Protein AF-A0A7W9YCU6-F1 (afdb_monomer_lite)

Structure (mmCIF, N/CA/C/O backbone):
data_AF-A0A7W9YCU6-F1
#
_entry.id   AF-A0A7W9YCU6-F1
#
loop_
_atom_site.group_PDB
_atom_site.id
_atom_site.type_symbol
_atom_site.label_atom_id
_atom_site.label_alt_id
_atom_site.label_comp_id
_atom_site.label_asym_id
_atom_site.label_entity_id
_atom_site.label_seq_id
_atom_site.pdbx_PDB_ins_code
_atom_site.Cartn_x
_atom_site.Cartn_y
_atom_site.Cartn_z
_atom_site.occupancy
_atom_site.B_iso_or_equiv
_atom_site.auth_seq_id
_atom_site.auth_comp_id
_atom_site.auth_asym_id
_atom_site.auth_atom_id
_atom_site.pdbx_PDB_model_num
ATOM 1 N N . MET A 1 1 ? 5.433 15.020 15.475 1.00 59.56 1 MET A N 1
ATOM 2 C CA . MET A 1 1 ? 5.323 15.387 14.049 1.00 59.56 1 MET A CA 1
ATOM 3 C C . MET A 1 1 ? 5.919 14.290 13.169 1.00 59.56 1 MET A C 1
ATOM 5 O O . MET A 1 1 ? 5.243 13.821 12.269 1.00 59.56 1 MET A O 1
ATOM 9 N N . ASP A 1 2 ? 7.105 13.776 13.504 1.00 76.38 2 ASP A N 1
ATOM 10 C CA . ASP A 1 2 ? 7.833 12.789 12.681 1.00 76.38 2 ASP A CA 1
ATOM 11 C C . ASP A 1 2 ? 7.147 11.425 12.513 1.00 76.38 2 ASP A C 1
ATOM 13 O O . ASP A 1 2 ? 7.324 10.766 11.490 1.00 76.38 2 ASP A O 1
ATOM 17 N N . PHE A 1 3 ? 6.337 10.997 13.487 1.00 80.75 3 PHE A N 1
ATOM 18 C CA . PHE A 1 3 ? 5.685 9.685 13.445 1.00 80.75 3 PHE A CA 1
ATOM 19 C C . PHE A 1 3 ? 4.629 9.572 12.334 1.00 80.75 3 PHE A C 1
ATOM 21 O O . PHE A 1 3 ? 4.547 8.543 11.671 1.00 80.75 3 PHE A O 1
ATOM 28 N N . GLU A 1 4 ? 3.846 10.628 12.096 1.00 84.00 4 GLU A N 1
ATOM 29 C CA . GLU A 1 4 ? 2.802 10.623 11.060 1.00 84.00 4 GLU A CA 1
ATOM 30 C C . GLU A 1 4 ? 3.413 10.622 9.657 1.00 84.00 4 GLU A C 1
ATOM 32 O O . GLU A 1 4 ? 3.006 9.832 8.807 1.00 84.00 4 GLU A O 1
ATOM 37 N N . ILE A 1 5 ? 4.461 11.425 9.447 1.00 89.81 5 ILE A N 1
ATOM 38 C CA . ILE A 1 5 ? 5.230 11.439 8.197 1.00 89.81 5 ILE A CA 1
ATOM 39 C C . ILE A 1 5 ? 5.893 10.077 7.967 1.00 89.81 5 ILE A C 1
ATOM 41 O O . ILE A 1 5 ? 5.787 9.521 6.876 1.00 89.81 5 ILE A O 1
ATOM 45 N N . SER A 1 6 ? 6.520 9.499 8.996 1.00 93.75 6 SER A N 1
ATOM 46 C CA . SER A 1 6 ? 7.145 8.172 8.895 1.00 93.75 6 SER A CA 1
ATOM 47 C C . SER A 1 6 ? 6.124 7.094 8.537 1.00 93.75 6 SER A C 1
ATOM 49 O O . SER A 1 6 ? 6.392 6.250 7.686 1.00 93.75 6 SER A O 1
ATOM 51 N N . ALA A 1 7 ? 4.929 7.146 9.133 1.00 92.75 7 ALA A N 1
ATOM 52 C CA . ALA A 1 7 ? 3.850 6.229 8.796 1.00 92.75 7 ALA A CA 1
ATOM 53 C C . ALA A 1 7 ? 3.389 6.406 7.341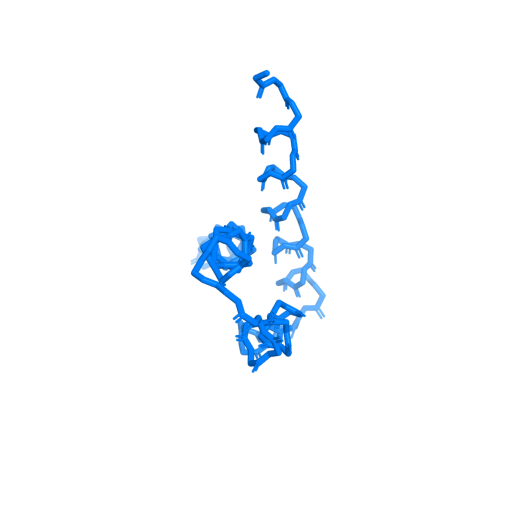 1.00 92.75 7 ALA A C 1
ATOM 55 O O . ALA A 1 7 ? 3.194 5.413 6.644 1.00 92.75 7 ALA A O 1
ATOM 56 N N . MET A 1 8 ? 3.245 7.641 6.851 1.00 95.25 8 MET A N 1
ATOM 57 C CA . MET A 1 8 ? 2.890 7.892 5.449 1.00 95.25 8 MET A CA 1
ATOM 58 C C . MET A 1 8 ? 3.951 7.357 4.482 1.00 95.25 8 MET A C 1
ATOM 60 O O . MET A 1 8 ? 3.598 6.693 3.508 1.00 95.25 8 MET A O 1
ATOM 64 N N . LEU A 1 9 ? 5.235 7.596 4.759 1.00 96.94 9 LEU A N 1
ATOM 65 C CA . LEU A 1 9 ? 6.340 7.099 3.934 1.00 96.94 9 LEU A CA 1
ATOM 66 C C . LEU A 1 9 ? 6.408 5.565 3.926 1.00 96.94 9 LEU A C 1
ATOM 68 O O . LEU A 1 9 ? 6.597 4.972 2.866 1.00 96.94 9 LEU A O 1
ATOM 72 N N . ASP A 1 10 ? 6.175 4.912 5.069 1.00 98.06 10 ASP A N 1
ATOM 73 C CA . ASP A 1 10 ? 6.073 3.448 5.14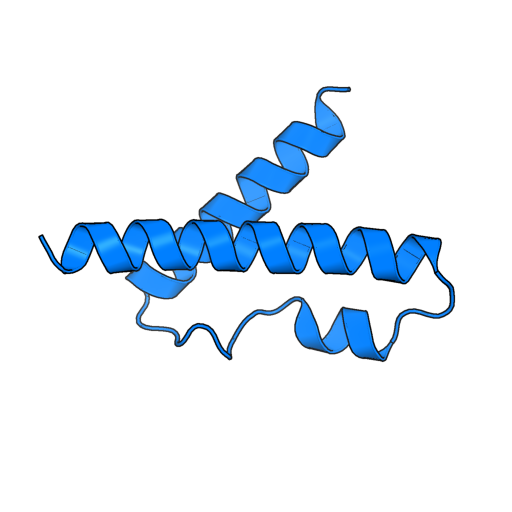5 1.00 98.06 10 ASP A CA 1
ATOM 74 C C . ASP A 1 10 ? 4.938 2.921 4.251 1.00 98.06 10 ASP A C 1
ATOM 76 O O . ASP A 1 10 ? 5.122 1.969 3.490 1.00 98.06 10 ASP A O 1
ATOM 80 N N . TRP A 1 11 ? 3.772 3.574 4.263 1.00 98.25 11 TRP A N 1
ATOM 81 C CA . TRP A 1 11 ? 2.658 3.188 3.395 1.00 98.25 11 TRP A CA 1
ATOM 82 C C . TRP A 1 11 ? 2.949 3.407 1.910 1.00 98.25 11 TRP A C 1
ATOM 84 O O . TRP A 1 11 ? 2.628 2.525 1.112 1.00 98.25 11 TRP A O 1
ATOM 94 N N . GLN A 1 12 ? 3.624 4.496 1.537 1.00 98.50 12 GLN A N 1
ATOM 95 C CA . GLN A 1 12 ? 4.104 4.696 0.164 1.00 98.50 12 GLN A CA 1
ATOM 96 C C . GLN A 1 12 ? 5.081 3.589 -0.255 1.00 98.50 12 GLN A C 1
ATOM 98 O O . GLN A 1 12 ? 4.915 2.994 -1.321 1.00 98.50 12 GLN A O 1
ATOM 103 N N . GLN A 1 13 ? 6.042 3.227 0.602 1.00 98.56 13 GLN A N 1
ATOM 104 C CA . GLN A 1 13 ? 6.981 2.138 0.321 1.00 98.56 13 GLN A CA 1
ATOM 105 C C . GLN A 1 13 ? 6.272 0.793 0.133 1.00 98.56 13 GLN A C 1
ATOM 107 O O . GLN A 1 13 ? 6.605 0.032 -0.779 1.00 98.56 13 GLN A O 1
ATOM 112 N N . ARG A 1 14 ? 5.252 0.500 0.946 1.00 98.56 14 ARG A N 1
ATOM 113 C CA . ARG A 1 14 ? 4.412 -0.697 0.774 1.00 98.56 14 ARG A CA 1
ATOM 114 C C . ARG A 1 14 ? 3.667 -0.692 -0.560 1.00 98.56 14 ARG A C 1
ATOM 116 O O . ARG A 1 14 ? 3.531 -1.752 -1.168 1.00 98.56 14 ARG A O 1
ATOM 123 N N . GLY A 1 15 ? 3.195 0.472 -1.003 1.00 98.62 15 GLY A N 1
ATOM 124 C CA . GLY A 1 15 ? 2.568 0.666 -2.310 1.00 98.62 15 GLY A CA 1
ATOM 125 C C . GLY A 1 15 ? 3.506 0.337 -3.466 1.00 98.62 15 GLY A C 1
ATOM 126 O O . GLY A 1 15 ? 3.179 -0.499 -4.310 1.00 98.62 15 GLY A O 1
ATOM 127 N N . MET A 1 16 ? 4.703 0.932 -3.448 1.00 98.69 16 MET A N 1
ATOM 128 C CA . MET A 1 16 ? 5.761 0.665 -4.430 1.00 98.69 16 MET A CA 1
ATOM 129 C C . MET A 1 16 ? 6.097 -0.830 -4.473 1.00 98.69 16 MET A C 1
ATOM 131 O O . MET A 1 16 ? 6.038 -1.459 -5.528 1.00 98.69 16 MET A O 1
ATOM 135 N N . ASN A 1 17 ? 6.350 -1.442 -3.312 1.00 98.62 17 ASN A N 1
ATOM 136 C CA . ASN A 1 17 ? 6.684 -2.865 -3.222 1.00 98.62 17 ASN A CA 1
ATOM 137 C C . ASN A 1 17 ? 5.569 -3.761 -3.776 1.00 98.62 17 ASN A C 1
ATOM 139 O O . ASN A 1 17 ? 5.849 -4.745 -4.457 1.00 98.62 17 ASN A O 1
ATOM 143 N N . ALA A 1 18 ? 4.302 -3.431 -3.519 1.00 98.50 18 ALA A N 1
ATOM 144 C CA . ALA A 1 18 ? 3.184 -4.189 -4.066 1.00 98.50 18 ALA A CA 1
ATOM 145 C C . ALA A 1 18 ? 3.167 -4.152 -5.599 1.00 98.50 18 ALA A C 1
ATOM 147 O O . ALA A 1 18 ? 2.939 -5.186 -6.232 1.00 98.50 18 ALA A O 1
ATOM 148 N N . ARG A 1 19 ? 3.466 -2.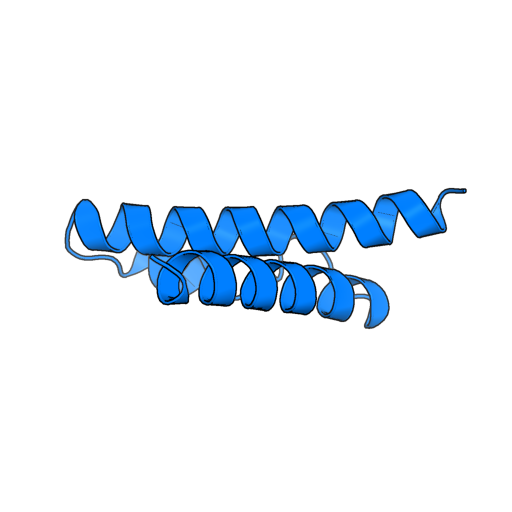993 -6.200 1.00 98.31 19 ARG A N 1
ATOM 149 C CA . ARG A 1 19 ? 3.582 -2.872 -7.654 1.00 98.31 19 ARG A CA 1
ATOM 150 C C . ARG A 1 19 ? 4.761 -3.666 -8.215 1.00 98.31 19 ARG A C 1
ATOM 152 O O . ARG A 1 19 ? 4.576 -4.351 -9.226 1.00 98.31 19 ARG A O 1
ATOM 159 N N . VAL A 1 20 ? 5.926 -3.613 -7.558 1.00 98.12 20 VAL A N 1
ATOM 160 C CA . VAL A 1 20 ? 7.117 -4.422 -7.898 1.00 98.12 20 VAL A CA 1
ATOM 161 C C . VAL A 1 20 ? 6.778 -5.914 -7.897 1.00 98.12 20 VAL A C 1
ATOM 163 O O . VAL A 1 20 ? 7.185 -6.643 -8.797 1.00 98.12 20 VAL A O 1
ATOM 166 N N . LEU A 1 21 ? 5.981 -6.364 -6.925 1.00 97.94 21 LEU A N 1
ATOM 167 C CA . LEU A 1 21 ? 5.523 -7.752 -6.799 1.00 97.94 21 LEU A CA 1
ATOM 168 C C . LEU A 1 21 ? 4.399 -8.134 -7.783 1.00 97.94 21 LEU A C 1
ATOM 170 O O . LEU A 1 21 ? 3.919 -9.265 -7.748 1.00 97.94 21 LEU A O 1
ATOM 174 N N . GLY A 1 22 ? 3.958 -7.219 -8.652 1.00 97.44 22 GLY A N 1
ATOM 175 C CA . GLY A 1 22 ? 2.917 -7.479 -9.650 1.00 97.44 22 GLY A CA 1
ATOM 176 C C . GLY A 1 22 ? 1.486 -7.473 -9.103 1.00 97.44 22 GLY A C 1
ATOM 177 O O . GLY A 1 22 ? 0.568 -7.922 -9.788 1.00 97.44 22 GLY A O 1
ATOM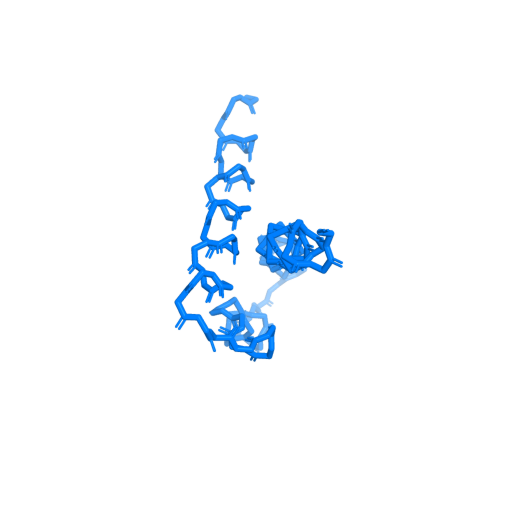 178 N N . LEU A 1 23 ? 1.265 -6.968 -7.885 1.00 98.00 23 LEU A N 1
ATOM 179 C CA . LEU A 1 23 ? -0.081 -6.807 -7.341 1.00 98.00 23 LEU A CA 1
ATOM 180 C C . LEU A 1 23 ? -0.789 -5.627 -8.013 1.00 98.00 23 LEU A C 1
ATOM 182 O O . LEU A 1 23 ? -0.203 -4.565 -8.223 1.00 98.00 23 LEU A O 1
ATOM 186 N N . SER A 1 24 ? -2.077 -5.793 -8.305 1.00 97.19 24 SER A N 1
ATOM 187 C CA . SER A 1 24 ? -2.928 -4.714 -8.806 1.00 97.19 24 SER A CA 1
ATOM 188 C C . SER A 1 24 ? -3.247 -3.692 -7.710 1.00 97.19 24 SER A C 1
ATOM 190 O O . SER A 1 24 ? -3.352 -4.040 -6.533 1.00 97.19 24 SER A O 1
ATOM 192 N N . ALA A 1 25 ? -3.503 -2.438 -8.095 1.00 96.69 25 ALA A N 1
ATOM 193 C CA . ALA A 1 25 ? -3.874 -1.371 -7.159 1.00 96.69 25 ALA A CA 1
ATOM 194 C C . ALA A 1 25 ? -5.119 -1.705 -6.303 1.00 96.69 25 ALA A C 1
ATOM 196 O O . ALA A 1 25 ? -5.226 -1.283 -5.154 1.00 96.69 25 ALA A O 1
ATOM 197 N N . CYS A 1 26 ? -6.042 -2.532 -6.815 1.00 95.62 26 CYS A N 1
ATOM 198 C CA . CYS A 1 26 ? -7.218 -2.990 -6.064 1.00 95.62 26 CYS A CA 1
ATOM 199 C C . CYS A 1 26 ? -6.89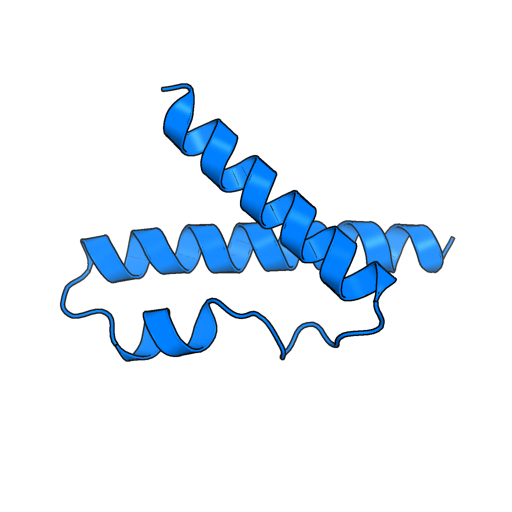5 -3.946 -4.898 1.00 95.62 26 CYS A C 1
ATOM 201 O O . CYS A 1 26 ? -7.781 -4.263 -4.109 1.00 95.62 26 CYS A O 1
ATOM 203 N N . LYS A 1 27 ? -5.641 -4.400 -4.759 1.00 97.12 27 LYS A N 1
ATOM 204 C CA . LYS A 1 27 ? -5.161 -5.193 -3.615 1.00 97.12 27 LYS A CA 1
ATOM 205 C C . LYS A 1 27 ? -4.654 -4.329 -2.458 1.00 97.12 27 LYS A C 1
ATOM 207 O O . LYS A 1 27 ? -3.939 -4.841 -1.600 1.00 97.12 27 LYS A O 1
ATOM 212 N N . ASN A 1 28 ? -5.025 -3.047 -2.417 1.00 97.38 28 ASN A N 1
ATOM 213 C CA . ASN A 1 28 ? -4.713 -2.166 -1.299 1.00 97.38 28 ASN A CA 1
ATOM 214 C C . ASN A 1 28 ? -5.171 -2.813 0.028 1.00 97.38 28 ASN A C 1
ATOM 216 O O . ASN A 1 28 ? -6.373 -3.023 0.229 1.00 97.38 28 ASN A O 1
ATOM 220 N N . PRO A 1 29 ? -4.243 -3.128 0.949 1.00 96.81 29 PRO A N 1
ATOM 221 C CA . PRO A 1 29 ? -4.563 -3.875 2.161 1.00 96.81 29 PRO A CA 1
ATOM 222 C C . PRO A 1 29 ? -5.341 -3.038 3.185 1.00 96.81 29 PR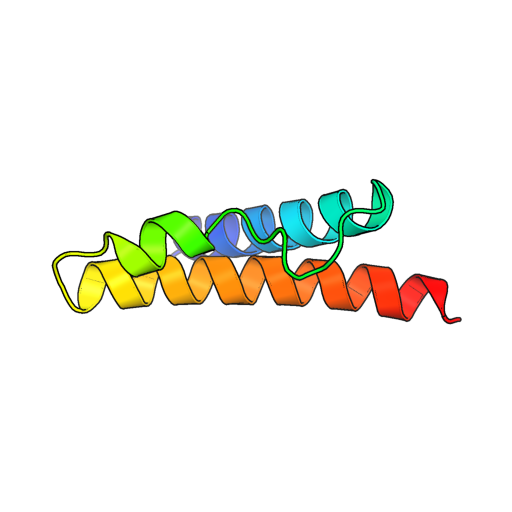O A C 1
ATOM 224 O O . PRO A 1 29 ? -5.780 -3.580 4.194 1.00 96.81 29 PRO A O 1
ATOM 227 N N . VAL A 1 30 ? -5.514 -1.732 2.953 1.00 96.50 30 VAL A N 1
ATOM 228 C CA . VAL A 1 30 ? -6.247 -0.835 3.852 1.00 96.50 30 VAL A CA 1
ATOM 229 C C . VAL A 1 30 ? -7.767 -0.930 3.654 1.00 96.50 30 VAL A C 1
ATOM 231 O O . VAL A 1 30 ? -8.521 -0.615 4.575 1.00 96.50 30 VAL A O 1
ATOM 234 N N . ALA A 1 31 ? -8.238 -1.430 2.504 1.00 92.38 31 ALA A N 1
ATOM 235 C CA . ALA A 1 31 ? -9.668 -1.494 2.182 1.00 92.38 31 ALA A CA 1
ATOM 236 C C . ALA A 1 31 ? -10.535 -2.177 3.270 1.00 92.38 31 ALA A C 1
ATOM 238 O O . ALA A 1 31 ? -11.522 -1.572 3.690 1.00 92.38 31 ALA A O 1
ATOM 239 N N . PRO A 1 32 ? -10.150 -3.336 3.849 1.00 94.75 32 PRO A N 1
ATOM 240 C CA . PRO A 1 32 ? -10.936 -3.970 4.913 1.00 94.75 32 PRO A CA 1
ATOM 241 C C . PRO A 1 32 ? -11.024 -3.156 6.214 1.00 94.75 32 PRO A C 1
ATOM 243 O O . PRO A 1 32 ? -11.915 -3.391 7.027 1.00 94.75 32 PRO A O 1
ATOM 246 N N . TYR A 1 33 ? -10.087 -2.234 6.456 1.00 94.00 33 TYR A N 1
ATOM 247 C CA . TYR A 1 33 ? -10.086 -1.383 7.651 1.00 94.00 33 TYR A CA 1
ATOM 248 C C . TYR A 1 33 ? -10.988 -0.161 7.476 1.00 94.00 33 TYR A C 1
ATOM 250 O O . TYR A 1 33 ? -11.607 0.278 8.442 1.00 94.00 33 TYR A O 1
ATOM 258 N N . LEU A 1 34 ? -11.117 0.344 6.245 1.00 91.50 34 LEU A N 1
ATOM 259 C CA . LEU A 1 34 ? -12.072 1.402 5.909 1.00 91.50 34 LEU A CA 1
ATOM 260 C C . LEU A 1 34 ? -13.520 0.946 6.112 1.00 91.50 34 LEU A C 1
ATOM 262 O O . LEU A 1 34 ? -14.332 1.714 6.620 1.00 91.50 34 LEU A O 1
ATOM 266 N N . GLU A 1 35 ? -13.826 -0.305 5.766 1.00 90.88 35 GLU A N 1
ATOM 267 C CA . GLU A 1 35 ? -15.154 -0.903 5.966 1.00 90.88 35 GLU A CA 1
ATOM 268 C C . GLU A 1 35 ? -15.504 -1.099 7.447 1.00 90.88 35 GLU A C 1
ATOM 270 O O . GLU A 1 35 ? -16.672 -1.036 7.824 1.00 90.88 35 GLU A O 1
ATOM 275 N N . LYS A 1 36 ? -14.495 -1.334 8.293 1.00 93.31 36 LYS A N 1
ATOM 276 C CA . LYS A 1 36 ? -14.660 -1.627 9.726 1.00 93.31 36 LYS A CA 1
ATOM 277 C C . LYS A 1 36 ? -14.519 -0.405 10.635 1.00 93.31 36 LYS A C 1
ATOM 279 O O . LYS A 1 36 ? -14.712 -0.538 11.841 1.00 93.31 36 LYS A O 1
ATOM 284 N N . ALA A 1 37 ? -14.146 0.755 10.095 1.00 94.50 37 ALA A N 1
ATOM 285 C CA . ALA A 1 37 ? -13.937 1.964 10.884 1.00 94.50 37 ALA A CA 1
ATOM 286 C C . ALA A 1 37 ? -15.241 2.393 11.573 1.00 94.50 37 ALA A C 1
ATOM 288 O O . ALA A 1 37 ? -16.278 2.544 10.927 1.00 94.50 37 ALA A O 1
ATOM 289 N N . SER A 1 38 ? -15.180 2.605 12.888 1.00 93.94 38 SER A N 1
ATOM 290 C CA . SER A 1 38 ? -16.369 2.843 13.716 1.00 93.94 38 SER A CA 1
ATOM 291 C C . SER A 1 38 ? -16.685 4.326 13.914 1.00 93.94 38 SER A C 1
ATOM 293 O O . SER A 1 38 ? -17.808 4.689 14.266 1.00 93.94 38 SER A O 1
ATOM 295 N N . CYS A 1 39 ? -15.704 5.199 13.668 1.00 95.44 39 CYS A N 1
ATOM 296 C CA . CYS A 1 39 ? -15.847 6.640 13.825 1.00 95.44 39 CYS A CA 1
ATOM 297 C C . CYS A 1 39 ? -15.110 7.430 12.725 1.00 95.44 39 CYS A C 1
ATOM 299 O O . CYS A 1 39 ? -14.196 6.900 12.084 1.00 95.44 39 CYS A O 1
ATOM 301 N N . PRO A 1 40 ? -15.462 8.717 12.518 1.00 95.62 40 PRO A N 1
ATOM 302 C CA . PRO A 1 40 ? -14.855 9.549 11.477 1.00 95.62 40 PRO A CA 1
ATOM 303 C C . PRO A 1 40 ? -13.331 9.646 11.582 1.00 95.62 40 PRO A C 1
ATOM 305 O O . PRO A 1 40 ? -12.638 9.452 10.593 1.00 95.62 40 PRO A O 1
ATOM 308 N N . ARG A 1 41 ? -12.792 9.829 12.794 1.00 94.00 41 ARG A N 1
ATOM 309 C CA . ARG A 1 41 ? -11.341 9.940 13.014 1.00 94.00 41 ARG A CA 1
ATOM 310 C C . ARG A 1 41 ? -10.583 8.677 12.589 1.00 94.00 41 ARG A C 1
ATOM 312 O O . ARG A 1 41 ? -9.513 8.771 11.994 1.00 94.00 41 ARG A O 1
ATOM 319 N N . GLU A 1 42 ? -11.108 7.497 12.915 1.00 94.31 42 GLU A N 1
ATOM 320 C CA . GLU A 1 42 ? -10.511 6.228 12.480 1.00 94.31 42 GLU A CA 1
ATOM 321 C C . GLU A 1 42 ? -10.568 6.093 10.963 1.00 94.31 42 GLU A C 1
ATOM 323 O O . GLU A 1 42 ? -9.572 5.722 10.342 1.00 94.31 42 GLU A O 1
ATOM 328 N N . LYS A 1 43 ? -11.719 6.431 10.371 1.00 95.94 43 LYS A N 1
ATOM 329 C CA . LYS A 1 43 ? -11.909 6.398 8.924 1.00 95.94 43 LYS A CA 1
ATOM 330 C C . LYS A 1 43 ? -10.906 7.309 8.220 1.00 95.94 43 LYS A C 1
ATOM 332 O O . LYS A 1 43 ? -10.234 6.842 7.311 1.00 95.94 43 LYS A O 1
ATOM 337 N N . ASP A 1 44 ? -10.730 8.540 8.690 1.00 95.56 44 ASP A N 1
ATOM 338 C CA . ASP A 1 44 ? -9.757 9.491 8.140 1.00 95.56 44 ASP A CA 1
ATOM 339 C C . ASP A 1 44 ? -8.326 8.949 8.240 1.00 95.56 44 ASP A C 1
ATOM 341 O O . ASP A 1 44 ? -7.562 8.998 7.276 1.00 95.56 44 ASP A O 1
ATOM 345 N N . SER A 1 45 ? -7.974 8.351 9.383 1.00 94.38 45 SER A N 1
ATOM 346 C CA . SER A 1 45 ? -6.653 7.751 9.581 1.00 94.38 45 SER A CA 1
ATOM 347 C C . SER A 1 45 ? -6.394 6.554 8.660 1.00 94.38 45 SER A C 1
ATOM 349 O O . SER A 1 45 ? -5.249 6.330 8.260 1.00 94.38 45 SER A O 1
ATOM 351 N N . TRP A 1 46 ? -7.412 5.752 8.338 1.00 96.25 46 TRP A N 1
ATOM 352 C CA . TRP A 1 46 ? -7.288 4.672 7.356 1.00 96.25 46 TRP A CA 1
ATOM 353 C C . TRP A 1 46 ? -7.269 5.208 5.924 1.00 96.25 46 TRP A C 1
ATOM 355 O O . TRP A 1 46 ? -6.448 4.750 5.134 1.00 96.25 46 TRP A O 1
ATOM 365 N N . SER A 1 47 ? -8.071 6.224 5.602 1.00 96.50 47 SER A N 1
ATOM 366 C CA . SER A 1 47 ? -8.090 6.851 4.274 1.00 96.50 47 SER A CA 1
ATOM 367 C C . SER A 1 47 ? -6.718 7.403 3.896 1.00 96.50 47 SER A C 1
ATOM 369 O O . SER A 1 47 ? -6.207 7.072 2.831 1.00 96.50 47 SER A O 1
ATOM 371 N N . GLN A 1 48 ? -6.052 8.122 4.806 1.00 96.44 48 GLN A N 1
ATOM 372 C CA . GLN A 1 48 ? -4.704 8.654 4.562 1.00 96.44 48 GLN A CA 1
ATOM 373 C C . GLN A 1 48 ? -3.674 7.551 4.266 1.00 96.44 48 GLN A C 1
ATOM 375 O O . GLN A 1 48 ? -2.823 7.700 3.391 1.00 96.44 48 GLN A O 1
ATOM 380 N N . LYS A 1 49 ? -3.756 6.408 4.962 1.00 97.50 49 LYS A N 1
ATOM 381 C CA . LYS A 1 49 ? -2.875 5.254 4.705 1.00 97.50 49 LYS A CA 1
ATOM 382 C C . LYS A 1 49 ? -3.190 4.591 3.364 1.00 97.50 49 LYS A C 1
ATOM 384 O O . LYS A 1 49 ? -2.271 4.183 2.657 1.00 97.50 49 LYS A O 1
ATOM 389 N N . ALA A 1 50 ? -4.472 4.492 3.009 1.00 97.88 50 ALA A N 1
ATOM 390 C CA . ALA A 1 50 ? -4.906 3.949 1.727 1.00 97.88 50 ALA A CA 1
ATOM 391 C C . ALA A 1 50 ? -4.407 4.813 0.559 1.00 97.88 50 ALA A C 1
ATOM 393 O O . ALA A 1 50 ? -3.889 4.269 -0.417 1.00 97.88 50 ALA A O 1
ATOM 394 N N . GLU A 1 51 ? -4.507 6.137 0.689 1.00 97.88 51 GLU A N 1
ATOM 395 C CA . GLU A 1 51 ? -4.002 7.112 -0.281 1.00 97.88 51 GLU A CA 1
ATOM 396 C C . GLU A 1 51 ? -2.479 7.061 -0.399 1.00 97.88 51 GLU A C 1
ATOM 398 O O . GLU A 1 51 ? -1.961 6.980 -1.509 1.00 97.88 51 GLU A O 1
ATOM 403 N N . ALA A 1 52 ? -1.755 7.024 0.725 1.00 98.31 52 ALA A N 1
ATOM 404 C CA . ALA A 1 52 ? -0.300 6.890 0.727 1.00 98.31 52 ALA A CA 1
ATOM 405 C C . ALA A 1 52 ? 0.157 5.600 0.025 1.00 98.31 52 ALA A C 1
ATOM 407 O O . ALA A 1 52 ? 1.061 5.633 -0.809 1.00 98.31 52 ALA A O 1
ATOM 408 N N . TRP A 1 53 ? -0.503 4.471 0.297 1.00 98.62 53 TRP A N 1
ATOM 409 C CA . TRP A 1 53 ? -0.226 3.216 -0.401 1.00 98.62 53 TRP A CA 1
ATOM 410 C C . TRP A 1 53 ? -0.478 3.323 -1.906 1.00 98.62 53 TRP A C 1
ATOM 412 O O . TRP A 1 53 ? 0.370 2.930 -2.706 1.00 98.62 53 TRP A O 1
ATOM 422 N N . LEU A 1 54 ? -1.616 3.891 -2.313 1.00 98.56 54 LEU A N 1
ATOM 423 C CA . LEU A 1 54 ? -1.949 4.035 -3.730 1.00 98.56 54 LEU A CA 1
ATOM 424 C C . LEU A 1 54 ? -0.977 4.979 -4.448 1.00 98.56 54 LEU A C 1
ATOM 426 O O . LEU A 1 54 ? -0.574 4.709 -5.576 1.00 98.56 54 LEU A O 1
ATOM 430 N N . PHE A 1 55 ? -0.558 6.053 -3.781 1.00 98.50 55 PHE A N 1
ATOM 431 C CA . PHE A 1 55 ? 0.433 6.988 -4.298 1.00 98.50 55 PHE A CA 1
ATOM 432 C C . PHE A 1 55 ? 1.765 6.293 -4.599 1.00 98.50 55 PHE A C 1
ATOM 434 O O . PHE A 1 55 ? 2.274 6.408 -5.711 1.00 98.50 55 PHE A O 1
ATOM 441 N N . GLY A 1 56 ? 2.288 5.506 -3.653 1.00 98.50 56 GLY A N 1
ATOM 442 C CA . GLY A 1 56 ? 3.502 4.722 -3.880 1.00 98.50 56 GLY A CA 1
ATOM 443 C C . GLY A 1 56 ? 3.354 3.708 -5.017 1.00 98.50 56 GLY A C 1
ATOM 444 O O . GLY A 1 56 ? 4.236 3.598 -5.864 1.00 98.50 56 GLY A O 1
ATOM 445 N N . TRP A 1 57 ? 2.217 3.008 -5.091 1.00 98.62 57 TRP A N 1
ATOM 446 C CA . TRP A 1 57 ? 1.937 2.080 -6.195 1.00 98.62 57 TRP A CA 1
ATOM 447 C C . TRP A 1 57 ? 1.985 2.790 -7.559 1.00 98.62 57 TRP A C 1
ATOM 449 O O . TRP A 1 57 ? 2.627 2.296 -8.483 1.00 98.62 57 TRP A O 1
ATOM 459 N N . ASN A 1 58 ? 1.358 3.969 -7.666 1.00 98.62 58 ASN A N 1
ATOM 460 C CA . ASN A 1 58 ? 1.305 4.758 -8.901 1.00 98.62 58 ASN A CA 1
ATOM 461 C C . ASN A 1 58 ? 2.678 5.304 -9.321 1.00 98.62 58 ASN A C 1
ATOM 463 O O . ASN A 1 58 ? 2.953 5.367 -10.516 1.00 98.62 58 ASN A O 1
ATOM 467 N N . ILE A 1 59 ? 3.540 5.685 -8.369 1.00 98.25 59 ILE A N 1
ATOM 468 C CA . ILE A 1 59 ? 4.919 6.106 -8.672 1.00 98.25 59 ILE A CA 1
ATOM 469 C C . ILE A 1 59 ? 5.681 4.974 -9.357 1.00 98.25 59 ILE A C 1
ATOM 471 O O . ILE A 1 59 ? 6.273 5.182 -10.415 1.00 98.25 59 ILE A O 1
ATOM 475 N N . GLU A 1 60 ? 5.652 3.779 -8.767 1.00 98.38 60 GLU A N 1
ATOM 476 C CA . GLU A 1 60 ? 6.357 2.621 -9.318 1.00 98.38 60 GLU A CA 1
ATOM 477 C C . GLU A 1 60 ? 5.775 2.197 -10.675 1.00 98.38 60 GLU A C 1
ATOM 479 O O . GLU A 1 60 ? 6.516 1.795 -11.568 1.00 98.38 60 GLU A O 1
ATOM 484 N N . ASP A 1 61 ? 4.455 2.291 -10.857 1.00 98.19 61 ASP A N 1
ATOM 485 C CA . ASP A 1 61 ? 3.822 1.983 -12.142 1.00 98.19 61 ASP A CA 1
ATOM 486 C C . ASP A 1 61 ? 4.249 2.972 -13.235 1.00 98.19 61 ASP A C 1
ATOM 488 O O . ASP A 1 61 ? 4.654 2.555 -14.321 1.00 98.19 61 ASP A O 1
ATOM 492 N N . ALA A 1 62 ? 4.256 4.272 -12.923 1.00 97.81 62 ALA A N 1
ATOM 493 C CA . ALA A 1 62 ? 4.705 5.311 -13.843 1.00 97.81 62 ALA A CA 1
ATOM 494 C C . ALA A 1 62 ? 6.187 5.154 -14.219 1.00 97.81 62 ALA A C 1
ATOM 496 O O . ALA A 1 62 ? 6.532 5.269 -15.392 1.00 97.81 62 ALA A O 1
ATOM 497 N N . ALA A 1 63 ? 7.052 4.827 -13.252 1.00 95.88 63 ALA A N 1
ATOM 498 C CA . ALA A 1 63 ? 8.481 4.597 -13.481 1.00 95.88 63 ALA A CA 1
ATOM 499 C C . ALA A 1 63 ? 8.780 3.373 -14.367 1.00 95.88 63 ALA A C 1
ATOM 501 O O . ALA A 1 63 ? 9.870 3.258 -14.916 1.00 95.88 63 ALA A O 1
ATOM 502 N N . ARG A 1 64 ? 7.830 2.442 -14.510 1.00 91.38 64 ARG A N 1
ATOM 503 C CA . ARG A 1 64 ? 7.949 1.278 -15.406 1.00 91.38 64 ARG A CA 1
ATOM 504 C C . ARG A 1 64 ? 7.409 1.527 -16.805 1.00 91.38 64 ARG A C 1
ATOM 506 O O . ARG A 1 64 ? 7.692 0.742 -17.706 1.00 91.38 64 ARG A O 1
ATOM 513 N N . ALA A 1 65 ? 6.586 2.557 -16.967 1.00 83.44 65 ALA A N 1
ATOM 514 C CA . ALA A 1 65 ? 6.057 2.965 -18.260 1.00 83.44 65 ALA A CA 1
ATOM 515 C C . ALA A 1 65 ? 7.051 3.831 -19.061 1.00 83.44 65 ALA A C 1
ATOM 517 O O . ALA A 1 65 ? 6.804 4.083 -20.241 1.00 83.44 65 ALA A O 1
ATOM 518 N N . SER A 1 66 ? 8.140 4.284 -18.427 1.00 67.56 66 SER A N 1
ATOM 519 C CA . SER A 1 66 ? 9.261 5.027 -19.024 1.00 67.56 66 SER A CA 1
ATOM 520 C C . SER A 1 66 ? 10.415 4.118 -19.423 1.00 67.56 66 SER A C 1
ATOM 522 O O . SER A 1 66 ? 10.971 4.335 -20.520 1.00 67.56 66 SER A O 1
#

Foldseek 3Di:
DVVLVVLLVVLLVLLLVCLVVVHDLVVQVLVVQCVVDPDPVSNVSSVSSNVSSSNSVVVNVVVVVD

Organism: NCBI:txid1737357

Sequence (66 aa):
MDFEISAMLDWQQRGMNARVLGLSACKNPVAPYLEKASCPREKDSWSQKAEAWLFGWNIEDAARAS

pLDDT: mean 94.49, std 6.99, range [59.56, 98.69]

Secondary structure (DSSP, 8-state):
-HHHHHHHHHHHHHHHHHHHTT--GGG-TTHHHHHH--SHHHHHHHHHHHHHHHHHHHHHHHHHH-

InterPro domains:
  IPR049847 CrpP-related [NF041856] (10-61)

Radius of gyration: 12.43 Å; chains: 1; bounding box: 26×23×33 Å